Protein AF-A0A846RYS6-F1 (afdb_monomer_lite)

Organism: NCBI:txid271432

Radius of gyration: 25.37 Å; chains: 1; bounding box: 50×65×44 Å

Secondary structure (DSSP, 8-state):
--PPPPHHHHHHHGGG--------SS--STTT--------------S-PEEPPTTSS--EETT--------TTTSEETTEEPPSSEEEEEEEE-TTS-EEEEEEE---S--SSPPP--TTTBS-TT--EEEEEEEE-TT--EEEEEEEEEEE---------TT---

Foldseek 3Di:
DDDDDDPCVVVVVVVPDPPDPDPPDDDDCVVVCPPPPVPVPPPPVPLDDFDQDPVRPDTDHPPDDDDDQFDDPPDAAPQGHHHPAWAAWDWDADPQQWIKIKTWHQDAQPGPGFQGDDPPQADAPNARIAIKIWIAHNVRHTDHIHGRHHHDHRGHHDDDDPPPDD

pLDDT: mean 83.04, std 20.3, range [36.66, 98.56]

Structure (mmCIF, N/CA/C/O backbone):
data_AF-A0A846RYS6-F1
#
_entry.id   AF-A0A846RYS6-F1
#
loop_
_atom_site.group_PDB
_atom_site.id
_atom_site.type_symbol
_atom_site.label_atom_id
_atom_site.label_alt_id
_atom_site.label_comp_id
_atom_site.label_asym_id
_atom_site.label_entity_id
_atom_site.label_seq_id
_atom_site.pdbx_PDB_ins_code
_atom_site.Cartn_x
_atom_site.Cartn_y
_atom_site.Cartn_z
_atom_site.occupancy
_atom_site.B_iso_or_equiv
_atom_site.auth_seq_id
_atom_site.auth_comp_id
_atom_site.auth_asym_id
_atom_site.auth_atom_id
_atom_site.pdbx_PDB_model_num
ATOM 1 N N . MET A 1 1 ? 28.627 52.848 15.768 1.00 36.88 1 MET A N 1
ATOM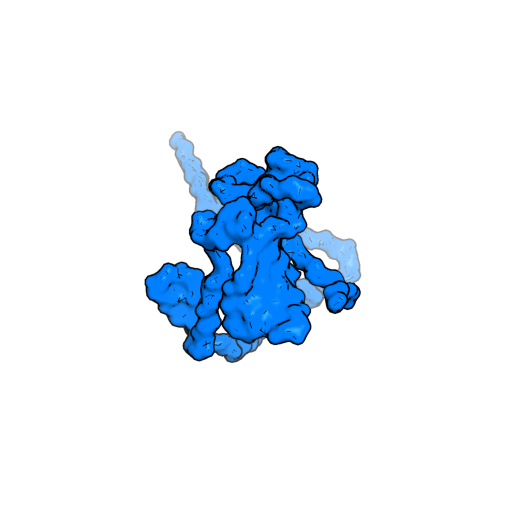 2 C CA . MET A 1 1 ? 28.058 51.758 16.592 1.00 36.88 1 MET A CA 1
ATOM 3 C C . MET A 1 1 ? 26.764 51.311 15.923 1.00 36.88 1 MET A C 1
ATOM 5 O O . MET A 1 1 ? 25.798 52.055 15.963 1.00 36.88 1 MET A O 1
ATOM 9 N N . ASN A 1 2 ? 26.770 50.175 15.219 1.00 36.66 2 ASN A N 1
ATOM 10 C CA . ASN A 1 2 ? 25.593 49.668 14.501 1.00 36.66 2 ASN A CA 1
ATOM 11 C C . ASN A 1 2 ? 24.698 48.887 15.468 1.00 36.66 2 ASN A C 1
ATOM 13 O O . ASN A 1 2 ? 25.077 47.807 15.921 1.00 36.66 2 ASN A O 1
ATOM 17 N N . ALA A 1 3 ? 23.521 49.424 15.787 1.00 46.50 3 ALA A N 1
ATOM 18 C CA . ALA A 1 3 ? 22.522 48.698 16.560 1.00 46.50 3 ALA A CA 1
ATOM 19 C C . ALA A 1 3 ? 21.818 47.680 15.646 1.00 46.50 3 ALA A C 1
ATOM 21 O O . ALA A 1 3 ? 21.209 48.046 14.642 1.00 46.50 3 ALA A O 1
ATOM 22 N N . ARG A 1 4 ? 21.938 46.389 15.973 1.00 51.41 4 ARG A N 1
ATOM 23 C CA . ARG A 1 4 ? 21.237 45.299 15.284 1.00 51.41 4 ARG A CA 1
ATOM 24 C C . ARG A 1 4 ? 19.738 45.402 15.569 1.00 51.41 4 ARG A C 1
ATOM 26 O O . ARG A 1 4 ? 19.325 45.295 16.720 1.00 51.41 4 ARG A O 1
ATOM 33 N N . VAL A 1 5 ? 18.927 45.547 14.525 1.00 56.94 5 VAL A N 1
ATOM 34 C CA . VAL A 1 5 ? 17.471 45.383 14.622 1.00 56.94 5 VAL A CA 1
ATOM 35 C C . VAL A 1 5 ? 17.170 43.905 14.895 1.00 56.94 5 VAL A C 1
ATOM 37 O O . VAL A 1 5 ? 17.600 43.026 14.151 1.00 56.94 5 VAL A O 1
ATOM 40 N N . SER A 1 6 ? 16.468 43.620 15.992 1.00 62.88 6 SER A N 1
ATOM 41 C CA . SER A 1 6 ? 16.063 42.262 16.380 1.00 62.88 6 SER A CA 1
ATOM 42 C C . SER A 1 6 ? 14.732 41.881 15.726 1.00 62.88 6 SER A C 1
ATOM 44 O O . SER A 1 6 ? 13.812 42.699 15.669 1.00 62.88 6 SER A O 1
ATOM 46 N N . ARG A 1 7 ? 14.583 40.613 15.305 1.00 57.88 7 ARG A N 1
ATOM 47 C CA . ARG A 1 7 ? 13.338 40.056 14.724 1.00 57.88 7 ARG A CA 1
ATOM 48 C C . ARG A 1 7 ? 12.104 40.277 15.617 1.00 57.88 7 ARG A C 1
ATOM 50 O O . ARG A 1 7 ? 11.001 40.420 15.103 1.00 57.88 7 ARG A O 1
ATOM 57 N N . ARG A 1 8 ? 12.286 40.376 16.943 1.00 56.62 8 ARG A N 1
ATOM 58 C CA . ARG A 1 8 ? 11.197 40.665 17.901 1.00 56.62 8 ARG A CA 1
ATOM 59 C C . ARG A 1 8 ? 10.670 42.101 17.806 1.00 56.62 8 ARG A C 1
ATOM 61 O O . ARG A 1 8 ? 9.493 42.314 18.060 1.00 56.62 8 ARG A O 1
ATOM 68 N N . THR A 1 9 ? 11.495 43.069 17.407 1.00 54.78 9 THR A N 1
ATOM 69 C CA . THR A 1 9 ? 11.065 44.468 17.233 1.00 54.78 9 THR A CA 1
ATOM 70 C C . THR A 1 9 ? 10.299 44.658 15.922 1.00 54.78 9 THR A C 1
ATOM 72 O O . THR A 1 9 ? 9.343 45.424 15.885 1.00 54.78 9 THR A O 1
ATOM 75 N N . PHE A 1 10 ? 10.655 43.914 14.869 1.00 56.38 10 PHE A N 1
ATOM 76 C CA . PHE A 1 10 ? 9.946 43.969 13.585 1.00 56.38 10 PHE A CA 1
ATOM 77 C C . PHE A 1 10 ? 8.545 43.340 13.666 1.00 56.38 10 PHE A C 1
ATOM 79 O O . PHE A 1 10 ? 7.578 43.932 13.198 1.00 56.38 10 PHE A O 1
ATOM 86 N N . LEU A 1 11 ? 8.407 42.191 14.339 1.00 58.16 11 LEU A N 1
ATOM 87 C CA . LEU A 1 11 ? 7.101 41.547 14.543 1.00 58.16 11 LEU A CA 1
ATOM 88 C C . LEU A 1 11 ? 6.249 42.240 15.621 1.00 58.16 11 LEU A C 1
ATOM 90 O O . LEU A 1 11 ? 5.026 42.229 15.529 1.00 58.16 11 LEU A O 1
ATOM 94 N N . GLY A 1 12 ? 6.874 42.891 16.609 1.00 47.31 12 GLY A N 1
ATOM 95 C CA . GLY A 1 12 ? 6.160 43.664 17.632 1.00 47.31 12 GLY A CA 1
ATOM 96 C C . GLY A 1 12 ? 5.524 44.960 17.111 1.00 47.31 12 GLY A C 1
ATOM 97 O O . GLY A 1 12 ? 4.542 45.423 17.682 1.00 47.31 12 GLY A O 1
ATOM 98 N N . GLY A 1 13 ? 6.040 45.529 16.014 1.00 43.03 13 GLY A N 1
ATOM 99 C CA . GLY A 1 13 ? 5.493 46.744 15.395 1.00 43.03 13 GLY A CA 1
ATOM 100 C C . GLY A 1 13 ? 4.279 46.513 14.486 1.00 43.03 13 GLY A C 1
ATOM 101 O O . GLY A 1 13 ? 3.522 47.447 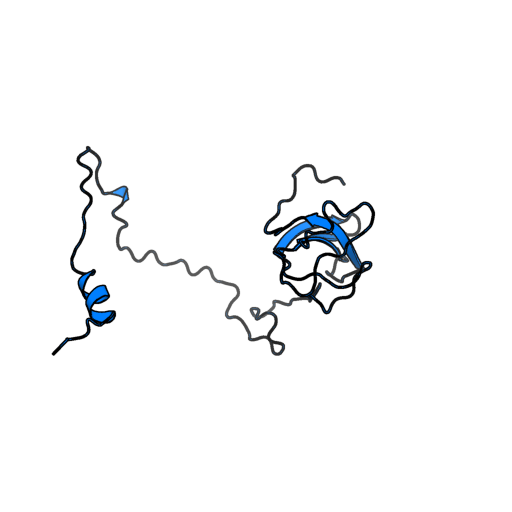14.234 1.00 43.03 13 GLY A O 1
ATOM 102 N N . ALA A 1 14 ? 4.049 45.279 14.024 1.00 48.59 14 ALA A N 1
ATOM 103 C CA . ALA A 1 14 ? 2.950 44.952 13.111 1.00 48.59 14 ALA A CA 1
ATOM 104 C C . ALA A 1 14 ? 1.578 44.831 13.804 1.00 48.59 14 ALA A C 1
ATOM 106 O O . ALA A 1 14 ? 0.550 44.871 13.137 1.00 48.59 14 ALA A O 1
ATOM 107 N N . ALA A 1 15 ? 1.534 44.742 15.138 1.00 47.28 15 ALA A N 1
ATOM 108 C CA . ALA A 1 15 ? 0.275 44.680 15.883 1.00 47.28 15 ALA A CA 1
ATOM 109 C C . ALA A 1 15 ? -0.454 46.038 15.993 1.00 47.28 15 ALA A C 1
ATOM 111 O O . ALA A 1 15 ? -1.605 46.070 16.416 1.00 47.28 15 ALA A O 1
ATOM 112 N N . ALA A 1 16 ? 0.187 47.154 15.615 1.00 49.44 16 ALA A N 1
ATOM 113 C CA . ALA A 1 16 ? -0.376 48.502 15.765 1.00 49.44 16 ALA A CA 1
ATOM 114 C C . ALA A 1 16 ? -0.678 49.232 14.440 1.00 49.44 16 ALA A C 1
ATOM 116 O O . ALA A 1 16 ? -1.172 50.356 14.469 1.00 49.44 16 ALA A O 1
ATOM 117 N N . ALA A 1 17 ? -0.434 48.615 13.281 1.00 45.81 17 ALA A N 1
ATOM 118 C CA . ALA A 1 17 ? -0.751 49.202 11.980 1.00 45.81 17 ALA A CA 1
ATOM 119 C C . ALA A 1 17 ? -1.799 48.347 11.261 1.00 45.81 17 ALA A C 1
ATOM 121 O O . ALA A 1 17 ? -1.480 47.495 10.435 1.00 45.81 17 ALA A O 1
ATOM 122 N N . GLY A 1 18 ? -3.071 48.574 11.594 1.00 51.88 18 GLY A N 1
ATOM 123 C CA . GLY A 1 18 ? -4.190 48.082 10.798 1.00 51.88 18 GLY A CA 1
ATOM 124 C C . GLY A 1 18 ? -4.141 48.703 9.404 1.00 51.88 18 GLY A C 1
ATOM 125 O O . GLY A 1 18 ? -4.601 49.825 9.204 1.00 51.88 18 GLY A O 1
ATOM 126 N N . LEU A 1 19 ? -3.578 47.981 8.436 1.00 43.31 19 LEU A N 1
ATOM 127 C CA . LEU A 1 19 ? -3.724 48.292 7.018 1.00 43.31 19 LEU A CA 1
ATOM 128 C C . LEU A 1 19 ? -5.137 47.885 6.590 1.00 43.31 19 LEU A C 1
ATOM 130 O O . LEU A 1 19 ? -5.376 46.786 6.098 1.00 43.31 19 LEU A O 1
ATOM 134 N N . GLY A 1 20 ? -6.090 48.780 6.842 1.00 49.03 20 GLY A N 1
ATOM 135 C CA . GLY A 1 20 ? -7.424 48.700 6.269 1.00 49.03 20 GLY A CA 1
ATOM 136 C C . GLY A 1 20 ? -7.345 48.925 4.762 1.00 49.03 20 GLY A C 1
ATOM 137 O O . GLY A 1 20 ? -6.999 50.014 4.312 1.00 49.03 20 GLY A O 1
ATOM 138 N N . VAL A 1 21 ? -7.679 47.903 3.978 1.00 53.78 21 VAL A N 1
ATOM 139 C CA . VAL A 1 21 ? -8.022 48.083 2.565 1.00 53.78 21 VAL A CA 1
ATOM 140 C C . VAL A 1 21 ? -9.472 48.556 2.526 1.00 53.78 21 VAL A C 1
ATOM 142 O O . VAL A 1 21 ? -10.394 47.794 2.811 1.00 53.78 21 VAL A O 1
ATOM 145 N N . THR A 1 22 ? -9.686 49.833 2.225 1.00 50.41 22 THR A N 1
ATOM 146 C CA . THR A 1 22 ? -11.021 50.406 2.050 1.00 50.41 22 THR A CA 1
ATOM 147 C C . THR A 1 22 ? -11.560 50.061 0.662 1.00 50.41 22 THR A C 1
ATOM 149 O O . THR A 1 22 ? -11.216 50.696 -0.331 1.00 50.41 22 THR A O 1
ATOM 152 N N . PHE A 1 23 ? -12.453 49.072 0.578 1.00 43.84 23 PHE A N 1
ATOM 153 C CA . PHE A 1 23 ? -13.347 48.938 -0.574 1.00 43.84 23 PHE A CA 1
ATOM 154 C C . PHE A 1 23 ? -14.456 49.989 -0.449 1.00 43.84 23 PHE A C 1
ATOM 156 O O . PHE A 1 23 ? -15.403 49.834 0.319 1.00 43.84 23 PHE A O 1
ATOM 163 N N . ALA A 1 24 ? -14.328 51.090 -1.187 1.00 49.97 24 ALA A N 1
ATOM 164 C CA . ALA A 1 24 ? -15.408 52.054 -1.359 1.00 49.97 24 ALA A CA 1
ATOM 165 C C . ALA A 1 24 ? -16.435 51.485 -2.354 1.00 49.97 24 ALA A C 1
ATOM 167 O O . ALA A 1 24 ? -16.373 51.739 -3.553 1.00 49.97 24 ALA A O 1
ATOM 168 N N . GLY A 1 25 ? -17.365 50.677 -1.850 1.00 45.25 25 GLY A N 1
ATOM 169 C CA . GLY A 1 25 ? -18.494 50.142 -2.608 1.00 45.25 25 GLY A CA 1
ATOM 170 C C . GLY A 1 25 ? -19.537 49.590 -1.643 1.00 45.25 25 GLY A C 1
ATOM 171 O O . GLY A 1 25 ? -19.206 48.780 -0.789 1.00 45.25 25 GLY A O 1
ATOM 172 N N . CYS A 1 26 ? -20.771 50.088 -1.730 1.00 52.16 26 CYS A N 1
ATOM 173 C CA . CYS A 1 26 ? -21.881 49.788 -0.823 1.00 52.16 26 CYS A CA 1
ATOM 174 C C . CYS A 1 26 ? -22.008 48.295 -0.474 1.00 52.16 26 CYS A C 1
ATOM 176 O O . CYS A 1 26 ? -22.377 47.479 -1.313 1.00 52.16 26 CYS A O 1
ATOM 178 N N . GLY A 1 27 ? -21.782 47.969 0.793 1.00 48.16 27 GLY A N 1
ATOM 179 C CA . GLY A 1 27 ? -22.064 46.664 1.371 1.00 48.16 27 GLY A CA 1
ATOM 180 C C . GLY A 1 27 ? -21.575 46.661 2.807 1.00 48.16 27 GLY A C 1
ATOM 181 O O . GLY A 1 27 ? -20.411 46.955 3.062 1.00 48.16 27 GLY A O 1
ATOM 182 N N . SER A 1 28 ? -22.474 46.422 3.757 1.00 55.69 28 SER A N 1
ATOM 183 C CA . SER A 1 28 ? -22.115 46.370 5.171 1.00 55.69 28 SER A CA 1
ATOM 184 C C . SER A 1 28 ? -20.966 45.381 5.405 1.00 55.69 28 SER A C 1
ATOM 186 O O . SER A 1 28 ? -20.971 44.302 4.818 1.00 55.69 28 SER A O 1
ATOM 188 N N . LEU A 1 29 ? -20.008 45.723 6.274 1.00 49.72 29 LEU A N 1
ATOM 189 C CA . LEU A 1 29 ? -18.945 44.811 6.732 1.00 49.72 29 LEU A CA 1
ATOM 190 C C . LEU A 1 29 ? -19.454 43.766 7.747 1.00 49.72 29 LEU A C 1
ATOM 192 O O . LEU A 1 29 ? -18.684 42.918 8.193 1.00 49.72 29 LEU A O 1
ATOM 196 N N . GLU A 1 30 ? -20.756 43.774 8.058 1.00 51.94 30 GLU A N 1
ATOM 197 C CA . GLU A 1 30 ? -21.455 42.768 8.874 1.00 51.94 30 GLU A CA 1
ATOM 198 C C . GLU A 1 30 ? -21.082 41.297 8.572 1.00 51.94 30 GLU A C 1
ATOM 200 O O . GLU A 1 30 ? -20.865 40.567 9.536 1.00 51.94 30 GLU A O 1
ATOM 205 N N . PRO A 1 31 ? -20.926 40.814 7.316 1.00 55.66 31 PRO A N 1
ATOM 206 C CA . PRO A 1 31 ? -20.585 39.409 7.078 1.00 55.66 31 PRO A CA 1
ATOM 207 C C . PRO A 1 31 ? -19.125 39.058 7.418 1.00 55.66 31 PRO A C 1
ATOM 209 O O . PRO A 1 31 ? -18.800 37.877 7.536 1.00 55.66 31 PRO A O 1
ATOM 212 N N . PHE A 1 32 ? -18.246 40.051 7.605 1.00 54.03 32 PHE A N 1
ATOM 213 C CA . PHE A 1 32 ? -16.861 39.854 8.059 1.00 54.03 32 PHE A CA 1
ATOM 214 C C . PHE A 1 32 ? -16.684 40.113 9.560 1.00 54.03 32 PHE A C 1
ATOM 216 O O . PHE A 1 32 ? -15.701 39.664 10.155 1.00 54.03 32 PHE A O 1
ATOM 223 N N . SER A 1 33 ? -17.659 40.763 10.194 1.00 52.53 33 SER A N 1
ATOM 224 C CA . SER A 1 33 ? -17.783 40.850 11.644 1.00 52.53 33 SER A CA 1
ATOM 225 C C . SER A 1 33 ? -18.251 39.503 12.191 1.00 52.53 33 SER A C 1
ATOM 227 O O . SER A 1 33 ? -19.429 39.297 12.468 1.00 52.53 33 SER A O 1
ATOM 229 N N . ARG A 1 34 ? -17.328 38.548 12.367 1.00 53.88 34 ARG A N 1
ATOM 230 C CA . ARG A 1 34 ? -17.615 37.383 13.214 1.00 53.88 34 ARG A CA 1
ATOM 231 C C . ARG A 1 34 ? -17.900 37.928 14.614 1.00 53.88 34 ARG A C 1
ATOM 233 O O . ARG A 1 34 ? -17.002 38.554 15.182 1.00 53.88 34 ARG A O 1
ATOM 240 N N . PRO A 1 35 ? -19.097 37.733 15.192 1.00 52.75 35 PRO A N 1
ATOM 241 C CA . PRO A 1 35 ? -19.285 38.067 16.588 1.00 52.75 35 PRO A CA 1
ATOM 242 C C . PRO A 1 35 ? -18.242 37.282 17.380 1.00 52.75 35 PRO A C 1
ATOM 244 O O . PRO A 1 35 ? -18.130 36.064 17.224 1.00 52.75 35 PRO A O 1
ATOM 247 N N . SER A 1 36 ? -17.501 37.969 18.249 1.00 53.84 36 SER A N 1
ATOM 248 C CA . SER A 1 36 ? -16.708 37.370 19.327 1.00 53.84 36 SER A CA 1
ATOM 249 C C . SER A 1 36 ? -17.633 36.736 20.372 1.00 53.84 36 SER A C 1
ATOM 251 O O . SER A 1 36 ? -17.483 36.933 21.571 1.00 53.84 36 SER A O 1
ATOM 253 N N . GLY A 1 37 ? -18.650 36.001 19.928 1.00 51.28 37 GLY A N 1
ATOM 254 C CA . GLY A 1 37 ? -19.229 34.957 20.732 1.00 51.28 37 GLY A CA 1
ATOM 255 C C . GLY A 1 37 ? -18.170 33.877 20.783 1.00 51.28 37 GLY A C 1
ATOM 256 O O . GLY A 1 37 ? -17.714 33.403 19.741 1.00 51.28 37 GLY A O 1
ATOM 257 N N . VAL A 1 38 ? -17.771 33.490 21.990 1.00 53.00 38 VAL A N 1
ATOM 258 C CA . VAL A 1 38 ? -17.252 32.149 22.219 1.00 53.00 38 VAL A CA 1
ATOM 259 C C . VAL A 1 38 ? -18.346 31.225 21.698 1.00 53.00 38 VAL A C 1
ATOM 261 O O . VAL A 1 38 ? -19.290 30.893 22.409 1.00 53.00 38 VAL A O 1
ATOM 264 N N . SER A 1 39 ? -18.283 30.883 20.409 1.00 49.78 39 SER A N 1
ATOM 265 C CA . SER A 1 39 ? -18.919 29.681 19.918 1.00 49.78 39 SER A CA 1
ATOM 266 C C . SER A 1 39 ? -18.326 28.639 20.835 1.00 49.78 39 SER A C 1
ATOM 268 O O . SER A 1 39 ? -17.111 28.436 20.812 1.00 49.78 39 SER A O 1
ATOM 270 N N . SER A 1 40 ? -19.138 28.105 21.752 1.00 50.81 40 SER A N 1
ATOM 271 C CA . SER A 1 40 ? -18.762 26.902 22.461 1.00 50.81 40 SER A CA 1
ATOM 272 C C . SER A 1 40 ? -18.351 25.968 21.340 1.00 50.81 40 SER A C 1
ATOM 274 O O . SER A 1 40 ? -19.213 25.541 20.561 1.00 50.81 40 SER A O 1
ATOM 276 N N . ILE A 1 41 ? -17.043 25.753 21.173 1.00 54.75 41 ILE A N 1
ATOM 277 C CA . ILE A 1 41 ? -16.561 24.649 20.371 1.00 54.75 41 ILE A CA 1
ATOM 278 C C . ILE A 1 41 ? -17.316 23.512 21.015 1.00 54.75 41 ILE A C 1
ATOM 280 O O . ILE A 1 41 ? -17.119 23.240 22.201 1.00 54.75 41 ILE A O 1
ATOM 284 N N . ARG A 1 42 ? -18.309 22.971 20.304 1.00 51.06 42 ARG A N 1
ATOM 285 C CA . ARG A 1 42 ? -18.908 21.725 20.725 1.00 51.06 42 ARG A CA 1
ATOM 286 C C . ARG A 1 42 ? -17.703 20.814 20.708 1.00 51.06 42 ARG A C 1
ATOM 288 O O . ARG A 1 42 ? -17.245 20.440 19.632 1.00 51.06 42 ARG A O 1
ATOM 295 N N . THR A 1 43 ? -17.116 20.574 21.875 1.00 59.00 43 THR A N 1
ATOM 296 C CA . THR A 1 43 ? -16.239 19.447 22.083 1.00 59.00 43 THR A CA 1
ATOM 297 C C . THR A 1 43 ? -17.177 18.300 21.799 1.00 59.00 43 THR A C 1
ATOM 299 O O . THR A 1 43 ? -17.959 17.901 22.662 1.00 59.00 43 THR A O 1
ATOM 302 N N . ALA A 1 44 ? -17.224 17.873 20.532 1.00 64.56 44 ALA A N 1
ATOM 303 C CA . ALA A 1 44 ? -17.739 16.565 20.215 1.00 64.56 44 ALA A CA 1
ATOM 304 C C . ALA A 1 44 ? -17.110 15.660 21.268 1.00 64.56 44 ALA A C 1
ATOM 306 O O . ALA A 1 44 ? -15.915 15.809 21.553 1.00 64.56 44 ALA A O 1
ATOM 307 N N . ALA A 1 45 ? -17.924 14.842 21.928 1.00 71.31 45 ALA A N 1
ATOM 308 C CA . ALA A 1 45 ? -17.383 13.795 22.766 1.00 71.31 45 ALA A CA 1
ATOM 309 C C . ALA A 1 45 ? -16.534 12.939 21.821 1.00 71.31 45 ALA A C 1
ATOM 311 O O . ALA A 1 45 ? -17.064 12.134 21.063 1.00 71.31 45 ALA A O 1
ATOM 312 N N . GLY A 1 46 ? -15.241 13.257 21.731 1.00 83.56 46 GLY A N 1
ATOM 313 C CA . GLY A 1 46 ? -14.292 12.493 20.950 1.00 83.56 46 GLY A CA 1
ATOM 314 C C . GLY A 1 46 ? -14.182 11.110 21.570 1.00 83.56 46 GLY A C 1
ATOM 315 O O . GLY A 1 46 ? -14.774 10.823 22.609 1.00 83.56 46 GLY A O 1
ATOM 316 N N . TYR A 1 47 ? -13.367 10.258 20.977 1.00 91.62 47 TYR A N 1
ATOM 317 C CA . TYR A 1 47 ? -13.200 8.885 21.445 1.00 91.62 47 TYR A CA 1
ATOM 318 C C . TYR A 1 47 ? -12.448 8.750 22.787 1.00 91.62 47 TYR A C 1
ATOM 320 O O . TYR A 1 47 ? -12.117 7.646 23.192 1.00 91.62 47 TYR A O 1
ATOM 328 N N . GLY A 1 48 ? -12.202 9.855 23.498 1.00 92.31 48 GLY A N 1
ATOM 329 C CA . GLY A 1 48 ? -11.378 9.904 24.703 1.00 92.31 48 GLY A CA 1
ATOM 330 C C . GLY A 1 48 ? -9.925 10.303 24.408 1.00 92.31 48 GLY A C 1
ATOM 331 O O . GLY A 1 48 ? -9.591 10.638 23.268 1.00 92.31 48 GLY A O 1
ATOM 332 N N . PRO A 1 49 ? -9.064 10.345 25.439 1.00 93.88 49 PRO A N 1
ATOM 333 C CA . PRO A 1 49 ? -7.641 10.619 25.269 1.00 93.88 49 PRO A CA 1
ATOM 334 C C . PRO A 1 49 ? -6.944 9.480 24.513 1.00 93.88 49 PRO A C 1
ATOM 336 O O . PRO A 1 49 ? -7.334 8.322 24.634 1.00 93.88 49 PRO A O 1
ATOM 339 N N . LEU A 1 50 ? -5.882 9.807 23.774 1.00 95.69 50 LEU A N 1
ATOM 340 C CA . LEU A 1 50 ? -5.021 8.799 23.157 1.00 95.69 50 LEU A CA 1
ATOM 341 C C . LEU A 1 50 ? -4.153 8.128 24.223 1.00 95.69 50 LEU A C 1
ATOM 343 O O . LEU A 1 50 ? -3.539 8.807 25.052 1.00 95.69 50 LEU A O 1
ATOM 347 N N . ILE A 1 51 ? -4.080 6.804 24.171 1.00 96.94 51 ILE A N 1
ATOM 348 C CA . ILE A 1 51 ? -3.189 5.996 24.995 1.00 96.94 51 ILE A CA 1
ATOM 349 C C . ILE A 1 51 ? -1.889 5.804 24.202 1.00 96.94 51 ILE A C 1
ATOM 351 O O . ILE A 1 51 ? -1.954 5.338 23.062 1.00 96.94 51 ILE A O 1
ATOM 355 N N . PRO A 1 52 ? -0.716 6.179 24.753 1.00 97.19 52 PRO A N 1
ATOM 356 C CA . PRO A 1 52 ? 0.559 5.952 24.086 1.00 97.19 52 PRO A CA 1
ATOM 357 C C . PRO A 1 52 ? 0.755 4.477 23.739 1.00 97.19 52 PRO A C 1
ATOM 359 O O . PRO A 1 52 ? 0.608 3.606 24.596 1.00 97.19 52 PRO A O 1
ATOM 362 N N . ASP A 1 53 ? 1.114 4.221 22.487 1.00 96.88 53 ASP A N 1
ATOM 363 C CA . ASP A 1 53 ? 1.481 2.895 22.010 1.00 96.88 53 ASP A CA 1
ATOM 364 C C . ASP A 1 53 ? 2.906 2.552 22.488 1.00 96.88 53 ASP A C 1
ATOM 366 O O . ASP A 1 53 ? 3.825 3.330 22.207 1.00 96.88 53 ASP A O 1
ATOM 370 N N . PRO A 1 54 ? 3.129 1.425 23.194 1.00 94.69 54 PRO A N 1
ATOM 371 C CA . PRO A 1 54 ? 4.468 0.981 23.585 1.00 94.69 54 PRO A CA 1
ATOM 372 C C . PRO A 1 54 ? 5.440 0.827 22.410 1.00 94.69 54 PRO A C 1
ATOM 374 O O . PRO A 1 54 ? 6.639 1.040 22.590 1.00 94.69 54 PRO A O 1
ATOM 377 N N . GLU A 1 55 ? 4.937 0.476 21.225 1.00 94.88 55 GLU A N 1
ATOM 378 C CA . GLU A 1 55 ? 5.741 0.346 20.003 1.00 94.88 55 GLU A CA 1
ATOM 379 C C . GLU A 1 55 ? 5.886 1.679 19.251 1.00 94.88 55 GLU A C 1
ATOM 381 O O . GLU A 1 55 ? 6.681 1.789 18.318 1.00 94.88 55 GLU A O 1
ATOM 386 N N . GLY A 1 56 ? 5.153 2.714 19.676 1.00 95.56 56 GLY A N 1
ATOM 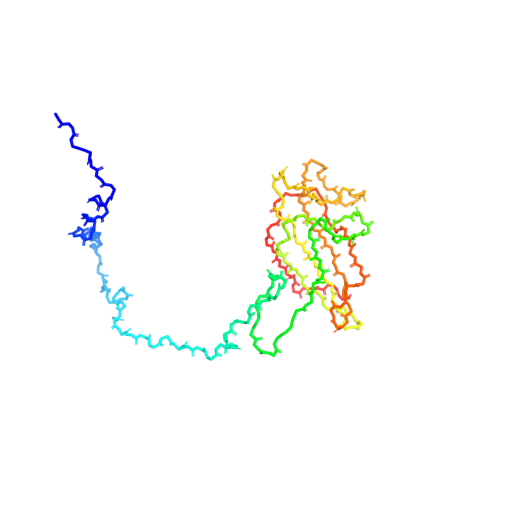387 C CA . GLY A 1 56 ? 5.219 4.057 19.109 1.00 95.56 56 GLY A CA 1
ATOM 388 C C . GLY A 1 56 ? 4.665 4.174 17.688 1.00 95.56 56 GLY A C 1
ATOM 389 O O . GLY A 1 56 ? 5.009 5.134 17.002 1.00 95.56 56 GLY A O 1
ATOM 390 N N . ILE A 1 57 ? 3.833 3.226 17.240 1.00 95.75 57 ILE A N 1
ATOM 391 C CA . ILE A 1 57 ? 3.291 3.200 15.876 1.00 95.75 57 ILE A CA 1
ATOM 392 C C . ILE A 1 57 ? 2.036 4.067 15.797 1.00 95.75 57 ILE A C 1
ATOM 394 O O . ILE A 1 57 ? 1.992 5.020 15.020 1.00 95.75 57 ILE A O 1
ATOM 398 N N . LEU A 1 58 ? 1.011 3.755 16.599 1.00 95.88 58 LEU A N 1
ATOM 399 C CA . LEU A 1 58 ? -0.262 4.475 16.558 1.00 95.88 58 LEU A CA 1
ATOM 400 C C . LEU A 1 58 ? -0.932 4.517 17.933 1.00 95.88 58 LEU A C 1
ATOM 402 O O . LEU A 1 58 ? -1.528 3.545 18.392 1.00 95.88 58 LEU A O 1
ATOM 406 N N . ALA A 1 59 ? -0.879 5.684 18.576 1.00 97.06 59 ALA A N 1
ATOM 407 C CA . ALA A 1 59 ? -1.616 5.933 19.809 1.00 97.06 59 ALA A CA 1
ATOM 408 C C . ALA A 1 59 ? -3.124 6.003 19.520 1.00 97.06 59 ALA A C 1
ATOM 410 O O . ALA A 1 59 ? -3.565 6.806 18.695 1.00 97.06 59 ALA A O 1
ATOM 411 N N . LEU A 1 60 ? -3.913 5.187 20.222 1.00 96.69 60 LEU A N 1
ATOM 412 C CA . LEU A 1 60 ? -5.360 5.075 20.034 1.00 96.69 60 LEU A CA 1
ATOM 413 C C . LEU A 1 60 ? -6.117 5.302 21.350 1.00 96.69 60 LEU A C 1
ATOM 415 O O . LEU A 1 60 ? -5.554 5.097 22.427 1.00 96.69 60 LEU A O 1
ATOM 419 N N . PRO A 1 61 ? -7.387 5.732 21.297 1.00 96.62 61 PRO A N 1
ATOM 420 C CA . PRO A 1 61 ? -8.233 5.791 22.482 1.00 96.62 61 PRO A CA 1
ATOM 421 C C . PRO A 1 61 ? -8.548 4.404 23.055 1.00 96.62 61 PRO A C 1
ATOM 423 O O . PRO A 1 61 ? -8.401 3.382 22.384 1.00 96.62 61 PRO A O 1
ATOM 426 N N . GLU A 1 62 ? -9.034 4.368 24.295 1.00 95.31 62 GLU A N 1
ATOM 427 C CA . GLU A 1 62 ? -9.469 3.124 24.939 1.00 95.31 62 GLU A CA 1
ATOM 428 C C . GLU A 1 62 ? -10.545 2.398 24.108 1.00 95.31 62 GLU A C 1
ATOM 430 O O . GLU A 1 62 ? -11.488 3.012 23.609 1.00 95.31 62 GLU A O 1
ATOM 435 N N . GLY A 1 63 ? -10.400 1.078 23.956 1.00 95.69 63 GLY A N 1
ATOM 436 C CA . GLY A 1 63 ? -11.329 0.234 23.195 1.00 95.69 63 GLY A CA 1
ATOM 437 C C . GLY A 1 63 ? -11.070 0.171 21.685 1.00 95.69 63 GLY A C 1
ATOM 438 O O . GLY A 1 63 ? -11.744 -0.593 20.997 1.00 95.69 63 GLY A O 1
ATOM 439 N N . PHE A 1 64 ? -10.091 0.920 21.170 1.00 96.31 64 PHE A N 1
ATOM 440 C CA . PHE A 1 64 ? -9.639 0.828 19.783 1.00 96.31 64 PHE A CA 1
ATOM 441 C C . PHE A 1 64 ? -8.396 -0.057 19.664 1.00 96.31 64 PHE A C 1
ATOM 443 O O . PHE A 1 64 ? -7.571 -0.139 20.572 1.00 96.31 64 PHE A O 1
ATOM 450 N N . SER A 1 65 ? -8.245 -0.691 18.506 1.00 94.69 65 SER A N 1
ATOM 451 C CA . SER A 1 65 ? -7.073 -1.482 18.138 1.00 94.69 65 SER A CA 1
ATOM 452 C C . SER A 1 65 ? -6.731 -1.244 16.674 1.00 94.69 65 SER A C 1
ATOM 454 O O . SER A 1 65 ? -7.617 -0.937 15.875 1.00 94.69 65 SER A O 1
ATOM 456 N N . TYR A 1 66 ? -5.468 -1.438 16.311 1.00 95.50 66 TYR A N 1
ATOM 457 C CA . TYR A 1 66 ? -5.026 -1.447 14.922 1.00 95.50 66 TYR A CA 1
ATOM 458 C C . TYR A 1 66 ? -4.360 -2.776 14.578 1.00 95.50 66 TYR A C 1
ATOM 460 O O . TYR A 1 66 ? -3.978 -3.552 15.454 1.00 95.50 66 TYR A O 1
ATOM 468 N N . GLN A 1 67 ? -4.197 -3.006 13.279 1.00 94.19 67 GLN A N 1
ATOM 469 C CA . GLN A 1 67 ? -3.342 -4.050 12.746 1.00 94.19 67 GLN A CA 1
ATOM 470 C C . GLN A 1 67 ? -2.450 -3.444 11.666 1.00 94.19 67 GLN A C 1
ATOM 472 O O . GLN A 1 67 ? -2.924 -2.718 10.794 1.00 94.19 67 GLN A O 1
ATOM 477 N N . LEU A 1 68 ? -1.156 -3.7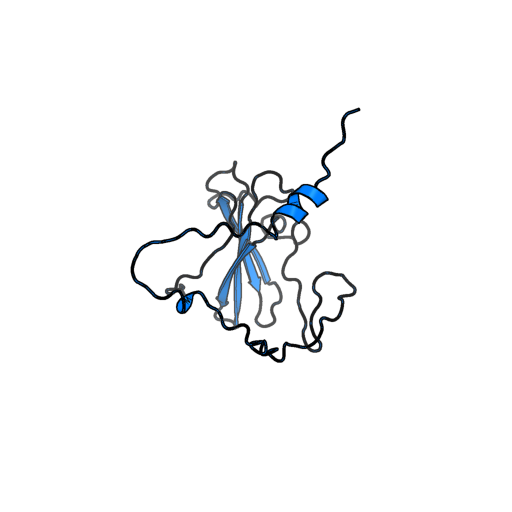49 11.722 1.00 94.88 68 LEU A N 1
ATOM 478 C CA . LEU A 1 68 ? -0.200 -3.359 10.691 1.00 94.88 68 LEU A CA 1
ATOM 479 C C . LEU A 1 68 ? -0.423 -4.215 9.440 1.00 94.88 68 LEU A C 1
ATOM 481 O O . LEU A 1 68 ? -0.188 -5.424 9.455 1.00 94.88 68 LEU A O 1
ATOM 485 N N . VAL A 1 69 ? -0.889 -3.587 8.360 1.00 95.69 69 VAL A N 1
ATOM 486 C CA . VAL A 1 69 ? -1.148 -4.275 7.084 1.00 95.69 69 VAL A CA 1
ATOM 487 C C . VAL A 1 69 ? 0.049 -4.256 6.146 1.00 95.69 69 VAL A C 1
ATOM 489 O O . VAL A 1 69 ? 0.202 -5.199 5.384 1.00 95.69 69 VAL A O 1
ATOM 492 N N . ALA A 1 70 ? 0.913 -3.244 6.205 1.00 96.88 70 ALA A N 1
ATOM 493 C CA . ALA A 1 70 ? 2.171 -3.175 5.468 1.00 96.88 70 ALA A CA 1
ATOM 494 C C . ALA A 1 70 ? 3.086 -2.115 6.097 1.00 96.88 70 ALA A C 1
ATOM 496 O O . ALA A 1 70 ? 2.618 -1.210 6.786 1.00 96.88 70 ALA A O 1
ATOM 497 N N . ARG A 1 71 ? 4.393 -2.247 5.868 1.00 97.31 71 ARG A N 1
ATOM 498 C CA . ARG A 1 71 ? 5.428 -1.317 6.329 1.00 97.31 71 ARG A CA 1
ATOM 499 C C . ARG A 1 71 ? 6.531 -1.213 5.289 1.00 97.31 71 ARG A C 1
ATOM 501 O O . ARG A 1 71 ? 7.047 -2.249 4.860 1.00 97.31 71 ARG A O 1
ATOM 508 N N . SER A 1 72 ? 6.841 0.012 4.873 1.00 98.00 72 SER A N 1
ATOM 509 C CA . SER A 1 72 ? 7.776 0.284 3.782 1.00 98.00 72 SER A CA 1
ATOM 510 C C . SER A 1 72 ? 9.151 -0.294 4.089 1.00 98.00 72 SER A C 1
ATOM 512 O O . SER A 1 72 ? 9.608 -0.235 5.229 1.00 98.00 72 SER A O 1
ATOM 514 N N . GLY A 1 73 ? 9.773 -0.925 3.095 1.00 98.06 73 GLY A N 1
ATOM 515 C CA . GLY A 1 73 ? 11.082 -1.573 3.234 1.00 98.06 73 GLY A CA 1
ATOM 516 C C . GLY A 1 73 ? 11.119 -2.855 4.073 1.00 98.06 73 GLY A C 1
ATOM 517 O O . GLY A 1 73 ? 12.099 -3.592 4.005 1.00 98.06 73 GLY A O 1
ATOM 518 N N . GLU A 1 74 ? 10.069 -3.159 4.840 1.00 97.81 74 GLU A N 1
ATOM 519 C CA . GLU A 1 74 ? 10.039 -4.306 5.758 1.00 97.81 74 GLU A CA 1
ATOM 520 C C . GLU A 1 74 ? 9.070 -5.401 5.303 1.00 97.81 74 GLU A C 1
ATOM 522 O O . GLU A 1 74 ? 9.355 -6.592 5.412 1.00 97.81 74 GLU A O 1
ATOM 527 N N . THR A 1 75 ? 7.899 -5.016 4.795 1.00 97.94 75 THR A N 1
ATOM 528 C CA . THR A 1 75 ? 6.887 -5.975 4.348 1.00 97.94 75 THR A CA 1
ATOM 529 C C . THR A 1 75 ? 7.254 -6.542 2.983 1.00 97.94 75 THR A C 1
ATOM 531 O O . THR A 1 75 ? 7.282 -5.802 2.008 1.00 97.94 75 THR A O 1
ATOM 534 N N . THR A 1 76 ? 7.488 -7.853 2.899 1.00 98.00 76 THR A N 1
ATOM 535 C CA . THR A 1 76 ? 7.667 -8.559 1.621 1.00 98.00 76 THR A CA 1
ATOM 536 C C . THR A 1 76 ? 6.383 -8.545 0.792 1.00 98.00 76 THR A C 1
ATOM 538 O O . THR A 1 76 ? 5.288 -8.731 1.330 1.00 98.00 76 THR A O 1
ATOM 541 N N . THR A 1 77 ? 6.545 -8.364 -0.513 1.00 98.06 77 THR A N 1
ATOM 542 C CA . THR A 1 77 ? 5.499 -8.400 -1.540 1.00 98.06 77 THR A CA 1
ATOM 543 C C . THR A 1 77 ? 5.878 -9.421 -2.611 1.00 98.06 77 THR A C 1
ATOM 545 O O . THR A 1 77 ? 7.004 -9.925 -2.621 1.00 98.06 77 THR A O 1
ATOM 548 N N . ASP A 1 78 ? 4.960 -9.718 -3.524 1.00 98.06 78 ASP A N 1
ATOM 549 C CA . ASP A 1 78 ? 5.213 -10.647 -4.630 1.00 98.06 78 ASP A CA 1
ATOM 550 C C . ASP A 1 78 ? 6.321 -10.133 -5.573 1.00 98.06 78 ASP A C 1
ATOM 552 O O . ASP A 1 78 ? 7.057 -10.930 -6.155 1.00 98.06 78 ASP A O 1
ATOM 556 N N . ASP A 1 79 ? 6.499 -8.809 -5.651 1.00 97.88 79 ASP A N 1
ATOM 557 C CA . ASP A 1 79 ? 7.450 -8.136 -6.547 1.00 97.88 79 ASP A CA 1
ATOM 558 C C . ASP A 1 79 ? 8.666 -7.525 -5.815 1.00 97.88 79 ASP A C 1
ATOM 560 O O . ASP A 1 79 ? 9.512 -6.881 -6.437 1.00 97.88 79 ASP A O 1
ATOM 564 N N . GLY A 1 80 ? 8.772 -7.695 -4.490 1.00 96.75 80 GLY A N 1
ATOM 565 C CA . GLY A 1 80 ? 9.865 -7.140 -3.688 1.00 96.75 80 GLY A CA 1
ATOM 566 C C . GLY A 1 80 ? 9.479 -6.813 -2.244 1.00 96.75 80 GLY A C 1
ATOM 567 O O . GLY A 1 80 ? 9.203 -7.701 -1.435 1.00 96.75 80 GLY A O 1
ATOM 568 N N . VAL A 1 81 ? 9.527 -5.527 -1.896 1.00 98.06 81 VAL A N 1
ATOM 569 C CA . VAL A 1 81 ? 9.143 -5.001 -0.576 1.00 98.06 81 VAL A CA 1
ATOM 570 C C . VAL A 1 81 ? 8.123 -3.879 -0.733 1.00 98.06 81 VAL A C 1
ATOM 572 O O . VAL A 1 81 ? 8.025 -3.277 -1.800 1.00 98.06 81 VAL A O 1
ATOM 575 N N . HIS A 1 82 ? 7.354 -3.596 0.321 1.00 98.38 82 HIS A N 1
ATOM 576 C CA . HIS A 1 82 ? 6.391 -2.501 0.306 1.00 98.38 82 HIS A CA 1
ATOM 577 C C . HIS A 1 82 ? 7.131 -1.186 0.009 1.00 98.38 82 HIS A C 1
ATOM 579 O O . HIS A 1 82 ? 8.102 -0.889 0.719 1.00 98.38 82 HIS A O 1
ATOM 585 N N . PRO A 1 83 ? 6.715 -0.429 -1.021 1.00 98.25 83 PRO A N 1
ATOM 586 C CA . PRO A 1 83 ? 7.425 0.782 -1.407 1.00 98.25 83 PRO A CA 1
ATOM 587 C C . PRO A 1 83 ? 7.324 1.878 -0.342 1.00 98.25 83 PRO A C 1
ATOM 589 O O . PRO A 1 83 ? 6.487 1.823 0.568 1.00 98.25 83 PRO A O 1
ATOM 592 N N . SER A 1 84 ? 8.214 2.856 -0.451 1.00 98.44 84 SER A N 1
ATOM 593 C CA . SER A 1 84 ? 8.222 4.070 0.358 1.00 98.44 84 SER A CA 1
ATOM 594 C C . SER A 1 84 ? 6.954 4.900 0.166 1.00 98.44 84 SER A C 1
ATOM 596 O O . SER A 1 84 ? 6.153 4.648 -0.735 1.00 98.44 84 SER A O 1
ATOM 598 N N . ASP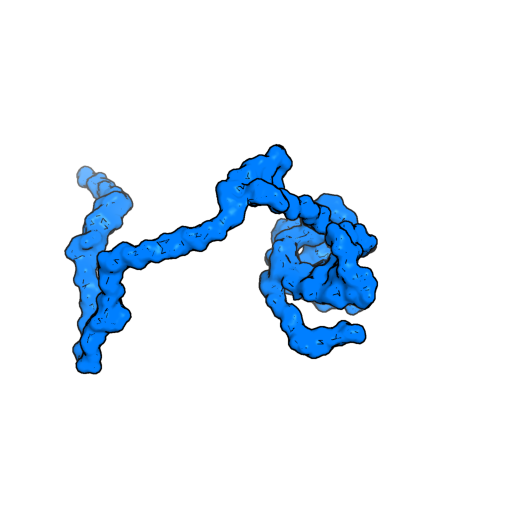 A 1 85 ? 6.757 5.821 1.101 1.00 97.56 85 ASP A N 1
ATOM 599 C CA . ASP A 1 85 ? 5.780 6.909 1.064 1.00 97.56 85 ASP A CA 1
ATOM 600 C C . ASP A 1 85 ? 4.382 6.494 0.582 1.00 97.56 85 ASP A C 1
ATOM 602 O O . ASP A 1 85 ? 3.843 7.047 -0.378 1.00 97.56 85 ASP A O 1
ATOM 606 N N . PRO A 1 86 ? 3.773 5.476 1.233 1.00 97.31 86 PRO A N 1
ATOM 607 C CA . PRO A 1 86 ? 2.397 5.111 0.951 1.00 97.31 86 PRO A CA 1
ATOM 608 C C . PRO A 1 86 ? 1.475 6.288 1.290 1.00 97.31 86 PRO A C 1
ATOM 610 O O . PRO A 1 86 ? 1.481 6.783 2.419 1.00 97.31 86 PRO A O 1
ATOM 613 N N . ASP A 1 87 ? 0.652 6.688 0.327 1.00 96.81 87 ASP A N 1
ATOM 614 C CA . ASP A 1 87 ? -0.276 7.811 0.465 1.00 96.81 87 ASP A CA 1
ATOM 615 C C . ASP A 1 87 ? -1.717 7.358 0.159 1.00 96.81 87 ASP A C 1
ATOM 617 O O . ASP A 1 87 ? -2.197 6.356 0.705 1.00 96.81 87 ASP A O 1
ATOM 621 N N . GLY A 1 88 ? -2.448 8.087 -0.685 1.00 95.56 88 GLY A N 1
ATOM 622 C CA . GLY A 1 88 ? -3.869 7.900 -0.907 1.00 95.56 88 GLY A CA 1
ATOM 623 C C . GLY A 1 88 ? -4.210 6.476 -1.325 1.00 95.56 88 GLY A C 1
ATOM 624 O O . GLY A 1 88 ? -3.527 5.854 -2.139 1.00 95.56 88 GLY A O 1
ATOM 625 N N . MET A 1 89 ? -5.319 5.971 -0.786 1.00 95.94 89 MET A N 1
ATOM 626 C CA . MET A 1 89 ? -5.726 4.589 -0.986 1.00 95.94 89 MET A CA 1
ATOM 627 C C . MET A 1 89 ? -7.207 4.466 -1.340 1.00 95.94 89 MET A C 1
ATOM 629 O O . MET A 1 89 ? -8.074 5.065 -0.700 1.00 95.94 89 MET A O 1
ATOM 633 N N . GLY A 1 90 ? -7.500 3.637 -2.341 1.00 95.81 90 GLY A N 1
ATOM 634 C CA . GLY A 1 90 ? -8.847 3.144 -2.624 1.00 95.81 90 GLY A CA 1
ATOM 635 C C . GLY A 1 90 ? -9.077 1.784 -1.968 1.00 95.81 90 GLY A C 1
ATOM 636 O O . GLY A 1 90 ? -8.247 0.891 -2.111 1.00 95.81 90 GLY A O 1
ATOM 637 N N . VAL A 1 91 ? -10.207 1.609 -1.280 1.00 95.31 91 VAL A N 1
ATOM 638 C CA . VAL A 1 91 ? -10.603 0.343 -0.641 1.00 95.31 91 VAL A CA 1
ATOM 639 C C . VAL A 1 91 ? -11.846 -0.217 -1.323 1.00 95.31 91 VAL A C 1
ATOM 641 O O . VAL A 1 91 ? -12.896 0.424 -1.351 1.00 95.31 91 VAL A O 1
ATOM 644 N N . PHE A 1 92 ? -11.733 -1.432 -1.844 1.00 94.94 92 PHE A N 1
ATOM 645 C CA . PHE A 1 92 ? -12.773 -2.128 -2.592 1.00 94.94 92 PHE A CA 1
ATOM 646 C C . PHE A 1 92 ? -13.199 -3.373 -1.817 1.00 94.94 92 PHE A C 1
ATOM 648 O O . PHE A 1 92 ? -12.351 -4.133 -1.358 1.00 94.94 92 PHE A O 1
ATOM 655 N N . ALA A 1 93 ? -14.504 -3.577 -1.637 1.00 94.62 93 ALA A N 1
ATOM 656 C CA . ALA A 1 93 ? -15.015 -4.784 -0.993 1.00 94.62 93 ALA A CA 1
ATOM 657 C C . ALA A 1 93 ? -14.923 -5.978 -1.951 1.00 94.62 93 ALA A C 1
ATOM 659 O O . ALA A 1 93 ? -15.303 -5.869 -3.117 1.00 94.62 93 ALA A O 1
ATOM 660 N N . ASN A 1 94 ? -14.468 -7.117 -1.440 1.00 92.94 94 ASN A N 1
ATOM 661 C CA . ASN A 1 94 ? -14.405 -8.373 -2.176 1.00 92.94 94 ASN A CA 1
ATOM 662 C C . ASN A 1 94 ? -15.659 -9.219 -1.883 1.00 92.94 94 ASN A C 1
ATOM 664 O O . ASN A 1 94 ? -16.283 -9.099 -0.827 1.00 92.94 94 ASN A O 1
ATOM 668 N N . GLY A 1 95 ? -16.032 -10.112 -2.806 1.00 91.38 95 GLY A N 1
ATOM 669 C CA . GLY A 1 95 ? -17.228 -10.959 -2.664 1.00 91.38 95 GLY A CA 1
ATOM 670 C C . GLY A 1 95 ? -17.176 -11.968 -1.505 1.00 91.38 95 GLY A C 1
ATOM 671 O O . GLY A 1 95 ? -18.210 -12.491 -1.098 1.00 91.38 95 GLY A O 1
ATOM 672 N N . ASP A 1 96 ? -15.990 -12.225 -0.957 1.00 91.12 96 ASP A N 1
ATOM 673 C CA . ASP A 1 96 ? -15.740 -13.086 0.203 1.00 91.12 96 ASP A CA 1
ATOM 674 C C . ASP A 1 96 ? -15.807 -12.339 1.552 1.00 91.12 96 ASP A C 1
ATOM 676 O O . ASP A 1 96 ? -15.595 -12.939 2.606 1.00 91.12 96 ASP A O 1
ATOM 680 N N . GLY A 1 97 ? -16.126 -11.040 1.530 1.00 95.19 97 GLY A N 1
ATOM 681 C CA . GLY A 1 97 ? -16.176 -10.172 2.707 1.00 95.19 97 GLY A CA 1
ATOM 682 C C . GLY A 1 97 ? -14.833 -9.547 3.085 1.00 95.19 97 GLY A C 1
ATOM 683 O O . GLY A 1 97 ? -14.787 -8.795 4.056 1.00 95.19 97 GLY A O 1
ATOM 684 N N . GLY A 1 98 ? -13.759 -9.854 2.351 1.00 97.12 98 GLY A N 1
ATOM 685 C CA . GLY A 1 98 ? -12.475 -9.179 2.478 1.00 97.12 98 GLY A CA 1
ATOM 686 C C . GLY A 1 98 ? -12.441 -7.837 1.750 1.00 97.12 98 GLY A C 1
ATOM 687 O O . GLY A 1 98 ? -13.452 -7.341 1.240 1.00 97.12 98 GLY A O 1
ATOM 688 N N . TRP A 1 99 ? -11.244 -7.262 1.660 1.00 97.44 99 TRP A N 1
ATOM 689 C CA . TRP A 1 99 ? -11.020 -5.993 0.971 1.00 97.44 99 TRP A CA 1
ATOM 690 C C . TRP A 1 99 ? -9.769 -6.024 0.100 1.00 97.44 99 TRP A C 1
ATOM 692 O O . TRP A 1 99 ? -8.786 -6.700 0.401 1.00 97.44 99 TRP A O 1
ATOM 702 N N . THR A 1 100 ? -9.800 -5.241 -0.971 1.00 97.56 100 THR A N 1
ATOM 703 C CA . THR A 1 100 ? -8.652 -4.926 -1.820 1.00 97.56 100 THR A CA 1
ATOM 704 C C . THR A 1 100 ? -8.324 -3.449 -1.659 1.00 97.56 100 THR A C 1
ATOM 706 O O . THR A 1 100 ? -9.176 -2.588 -1.861 1.00 97.56 100 THR A O 1
ATOM 709 N N . LEU A 1 101 ? -7.093 -3.155 -1.268 1.00 97.06 101 LEU A N 1
ATOM 710 C CA . LEU A 1 101 ? -6.571 -1.823 -1.008 1.00 97.06 101 LEU A CA 1
ATOM 711 C C . LEU A 1 101 ? -5.597 -1.488 -2.137 1.00 97.06 101 LEU A C 1
ATOM 713 O O . LEU A 1 101 ? -4.601 -2.184 -2.303 1.00 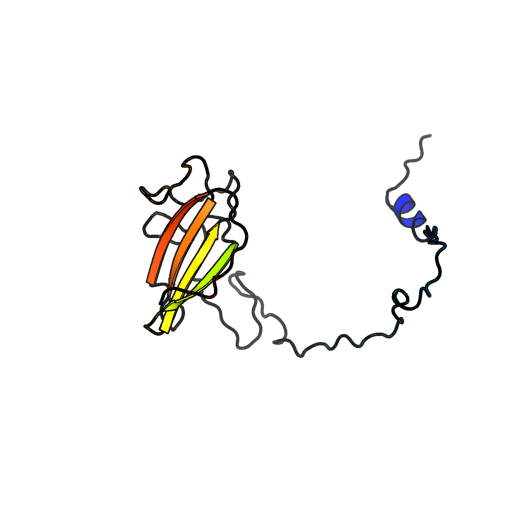97.06 101 LEU A O 1
ATOM 717 N N . VAL A 1 102 ? -5.867 -0.444 -2.913 1.00 97.69 102 VAL A N 1
ATOM 718 C CA . VAL A 1 102 ? -4.935 0.086 -3.918 1.00 97.69 102 VAL A CA 1
ATOM 719 C C . VAL A 1 102 ? -4.313 1.344 -3.340 1.00 97.69 102 VAL A C 1
ATOM 721 O O . VAL A 1 102 ? -5.032 2.311 -3.106 1.00 97.69 102 VAL A O 1
ATOM 724 N N . THR A 1 103 ? -3.012 1.302 -3.079 1.00 97.75 103 THR A N 1
ATOM 725 C CA . THR A 1 103 ? -2.250 2.325 -2.353 1.00 97.75 103 THR A CA 1
ATOM 726 C C . THR A 1 103 ? -1.311 3.016 -3.316 1.00 97.75 103 THR A C 1
ATOM 728 O O . THR A 1 103 ? -0.541 2.341 -3.999 1.00 97.75 103 THR A O 1
ATOM 731 N N . ASN A 1 104 ? -1.366 4.338 -3.367 1.00 98.25 104 ASN A N 1
ATOM 732 C CA . ASN A 1 104 ? -0.383 5.133 -4.080 1.00 98.25 104 ASN A CA 1
ATOM 733 C C . ASN A 1 104 ? 0.943 5.204 -3.322 1.00 98.25 104 ASN A C 1
ATOM 735 O O . ASN A 1 104 ? 0.965 5.064 -2.101 1.00 98.25 104 ASN A O 1
ATOM 739 N N . HIS A 1 105 ? 2.017 5.476 -4.055 1.00 98.12 105 HIS A N 1
ATOM 740 C CA . HIS A 1 105 ? 3.335 5.753 -3.498 1.00 98.12 105 HIS A CA 1
ATOM 741 C C . HIS A 1 105 ? 3.843 7.105 -4.000 1.00 98.12 105 HIS A C 1
ATOM 743 O O . HIS A 1 105 ? 4.130 7.251 -5.195 1.00 98.12 105 HIS A O 1
ATOM 749 N N . GLU A 1 106 ? 3.932 8.079 -3.092 1.00 97.44 106 GLU A N 1
ATOM 750 C CA . GLU A 1 106 ? 4.348 9.460 -3.364 1.00 97.44 106 GLU A CA 1
ATOM 751 C C . GLU A 1 106 ? 5.879 9.575 -3.410 1.00 97.44 106 GLU A C 1
ATOM 753 O O . GLU A 1 106 ? 6.467 10.434 -2.777 1.00 97.44 106 GLU A O 1
ATOM 758 N N . ASN A 1 107 ? 6.522 8.676 -4.157 1.00 97.31 107 ASN A N 1
ATOM 759 C CA . ASN A 1 107 ? 7.968 8.704 -4.332 1.00 97.31 107 ASN A CA 1
ATOM 760 C C . ASN A 1 107 ? 8.356 9.731 -5.412 1.00 97.31 107 ASN A C 1
ATOM 762 O O . ASN A 1 107 ? 7.796 9.672 -6.518 1.00 97.31 107 ASN A O 1
ATOM 766 N N . ASP A 1 108 ? 9.326 10.602 -5.126 1.00 89.88 108 ASP A N 1
ATOM 767 C CA . ASP A 1 108 ? 9.789 11.699 -5.989 1.00 89.88 108 ASP A CA 1
ATOM 768 C C . ASP A 1 108 ? 11.280 11.640 -6.396 1.00 89.88 108 ASP A C 1
ATOM 770 O O . ASP A 1 108 ? 11.760 12.483 -7.165 1.00 89.88 108 ASP A O 1
ATOM 774 N N . GLY A 1 109 ? 12.007 10.590 -5.995 1.00 85.44 109 GLY A N 1
ATOM 775 C CA . GLY A 1 109 ? 13.266 10.189 -6.637 1.00 85.44 109 GLY A CA 1
ATOM 776 C C . GLY A 1 109 ? 14.400 9.785 -5.700 1.00 85.44 109 GLY A C 1
ATOM 777 O O . GLY A 1 109 ? 15.375 9.186 -6.169 1.00 85.44 109 GLY A O 1
ATOM 778 N N . ASP A 1 110 ? 14.321 10.109 -4.411 1.00 89.94 110 ASP A N 1
ATOM 779 C CA . ASP A 1 110 ? 15.370 9.805 -3.430 1.00 89.94 110 ASP A CA 1
ATOM 780 C C . ASP A 1 110 ? 14.963 8.756 -2.383 1.00 89.94 110 ASP A C 1
ATOM 782 O O . ASP A 1 110 ? 15.786 8.344 -1.552 1.00 89.94 110 ASP A O 1
ATOM 786 N N . GLU A 1 111 ? 13.739 8.239 -2.475 1.00 95.81 111 GLU A N 1
ATOM 787 C CA . GLU A 1 111 ? 13.214 7.260 -1.546 1.00 95.81 111 GLU A CA 1
ATOM 788 C C . GLU A 1 111 ? 13.921 5.902 -1.686 1.00 95.81 111 GLU A C 1
ATOM 790 O O . GLU A 1 111 ? 14.172 5.401 -2.787 1.00 95.81 111 GLU A O 1
ATOM 795 N N . PRO A 1 112 ? 14.210 5.224 -0.562 1.00 96.56 112 PRO A N 1
ATOM 796 C CA . PRO A 1 112 ? 15.007 3.996 -0.569 1.00 96.56 112 PRO A CA 1
ATOM 797 C C . PRO A 1 112 ? 14.297 2.783 -1.188 1.00 96.56 112 PRO A C 1
ATOM 799 O O . PRO A 1 112 ? 14.956 1.796 -1.530 1.00 96.56 112 PRO A O 1
ATOM 802 N N . HIS A 1 113 ? 12.966 2.813 -1.291 1.00 97.94 113 HIS A N 1
ATOM 803 C CA . HIS A 1 113 ? 12.150 1.683 -1.726 1.00 97.94 113 HIS A CA 1
ATOM 804 C C . HIS A 1 113 ? 11.191 2.121 -2.843 1.00 97.94 113 HIS A C 1
ATOM 806 O O . HIS A 1 113 ? 10.023 2.402 -2.569 1.00 97.94 113 HIS A O 1
ATOM 812 N N . PRO A 1 114 ? 11.666 2.186 -4.100 1.00 97.56 114 PRO A N 1
ATOM 813 C CA . PRO A 1 114 ? 10.825 2.546 -5.235 1.00 97.56 114 PRO A CA 1
ATOM 814 C C . PRO A 1 114 ? 9.741 1.487 -5.472 1.00 97.56 114 PRO A C 1
ATOM 816 O O . PRO A 1 114 ? 9.884 0.331 -5.055 1.00 97.56 114 PRO A O 1
ATOM 819 N N . VAL A 1 115 ? 8.672 1.848 -6.185 1.00 98.12 115 VAL A N 1
ATOM 820 C CA . VAL A 1 115 ? 7.710 0.851 -6.673 1.00 98.12 115 VAL A CA 1
ATOM 821 C C . VAL A 1 115 ? 8.436 -0.098 -7.644 1.00 98.12 115 VAL A C 1
ATOM 823 O O . VAL A 1 115 ? 9.079 0.382 -8.580 1.00 98.12 115 VAL A O 1
ATOM 826 N N . PRO A 1 116 ? 8.379 -1.432 -7.445 1.00 97.44 116 PRO A N 1
ATOM 827 C CA . PRO A 1 116 ? 9.105 -2.378 -8.288 1.00 97.44 116 PRO A CA 1
ATOM 828 C C . PRO A 1 116 ? 8.767 -2.255 -9.778 1.00 97.44 116 PRO A C 1
ATOM 830 O O . PRO A 1 116 ? 7.598 -2.192 -10.159 1.00 97.44 116 PRO A O 1
ATOM 833 N N . VAL A 1 117 ? 9.796 -2.297 -10.628 1.00 96.81 117 VAL A N 1
ATOM 834 C CA . VAL A 1 117 ? 9.637 -2.377 -12.087 1.00 96.81 117 VAL A CA 1
ATOM 835 C C . VAL A 1 117 ? 9.145 -3.775 -12.456 1.00 96.81 117 VAL A C 1
ATOM 837 O O . VAL A 1 117 ? 9.881 -4.754 -12.336 1.00 96.81 117 VAL A O 1
ATOM 840 N N . VAL A 1 118 ? 7.904 -3.854 -12.932 1.00 97.56 118 VAL A N 1
ATOM 841 C CA . VAL A 1 118 ? 7.248 -5.097 -13.360 1.00 97.56 118 VAL A CA 1
ATOM 842 C C . VAL A 1 118 ? 6.896 -5.021 -14.846 1.00 97.56 118 VAL A C 1
ATOM 844 O O . VAL A 1 118 ? 6.313 -4.036 -15.317 1.00 97.56 118 VAL A O 1
ATOM 847 N N . GLU A 1 119 ? 7.259 -6.066 -15.596 1.00 96.44 119 GLU A N 1
ATOM 848 C CA . GLU A 1 119 ? 6.995 -6.161 -17.035 1.00 96.44 119 GLU A CA 1
ATOM 849 C C . GLU A 1 119 ? 5.487 -6.074 -17.311 1.00 96.44 119 GLU A C 1
ATOM 851 O O . GLU A 1 119 ? 4.678 -6.733 -16.663 1.00 96.44 119 GLU A O 1
ATOM 856 N N . GLY A 1 120 ? 5.097 -5.231 -18.268 1.00 97.12 120 GLY A N 1
ATOM 857 C CA . GLY A 1 120 ? 3.691 -5.020 -18.622 1.00 97.12 120 GLY A CA 1
ATOM 858 C C . GLY A 1 120 ? 2.904 -4.105 -17.675 1.00 97.12 120 GLY A C 1
ATOM 859 O O . GLY A 1 120 ? 1.799 -3.708 -18.036 1.00 97.12 120 GLY A O 1
ATOM 860 N N . LEU A 1 121 ? 3.465 -3.723 -16.520 1.00 97.75 121 LEU A N 1
ATOM 861 C CA . LEU A 1 121 ? 2.859 -2.774 -15.571 1.00 97.75 121 LEU A CA 1
ATOM 862 C C . LEU A 1 121 ? 3.641 -1.463 -15.431 1.00 97.75 121 LEU A C 1
ATOM 864 O O . LEU A 1 121 ? 3.143 -0.520 -14.820 1.00 97.75 121 LEU A O 1
ATOM 868 N N . THR A 1 122 ? 4.856 -1.398 -15.979 1.00 98.31 122 THR A N 1
ATOM 869 C CA . THR A 1 122 ? 5.713 -0.210 -15.893 1.00 98.31 122 THR A CA 1
ATOM 870 C C . THR A 1 122 ? 5.499 0.707 -17.090 1.00 98.31 122 THR A C 1
ATOM 872 O O . THR A 1 122 ? 5.693 0.285 -18.231 1.00 98.31 122 THR A O 1
ATOM 875 N N . TYR A 1 123 ? 5.132 1.962 -16.827 1.00 97.75 123 TYR A N 1
ATOM 876 C CA . TYR A 1 123 ? 5.026 2.996 -17.854 1.00 97.75 123 TYR A CA 1
ATOM 877 C C . TYR A 1 123 ? 6.399 3.598 -18.200 1.00 97.75 123 TYR A C 1
ATOM 879 O O . TYR A 1 123 ? 6.881 3.398 -19.315 1.00 97.75 123 TYR A O 1
ATOM 887 N N . ASP A 1 124 ? 7.052 4.276 -17.250 1.00 96.88 124 ASP A N 1
ATOM 888 C CA . ASP A 1 124 ? 8.416 4.804 -17.386 1.00 96.88 124 ASP A CA 1
ATOM 889 C C . ASP A 1 124 ? 9.348 4.176 -16.331 1.00 96.88 124 ASP A C 1
ATOM 891 O O . ASP A 1 124 ? 9.197 4.468 -15.149 1.00 96.88 124 ASP A O 1
ATOM 895 N N . PRO A 1 125 ? 10.336 3.342 -16.706 1.00 93.19 125 PRO A N 1
ATOM 896 C CA . PRO A 1 125 ? 11.243 2.714 -15.741 1.00 93.19 125 PRO A CA 1
ATOM 897 C C . PRO A 1 125 ? 12.178 3.703 -15.022 1.00 93.19 125 PRO A C 1
ATOM 899 O O . PRO A 1 125 ? 12.883 3.295 -14.101 1.00 93.19 125 PRO A O 1
ATOM 902 N N . GLY A 1 126 ? 12.241 4.966 -15.457 1.00 93.94 126 GLY A N 1
ATOM 903 C CA . GLY A 1 126 ? 12.965 6.031 -14.763 1.00 93.94 126 GLY A CA 1
ATOM 904 C C . GLY A 1 126 ? 12.176 6.686 -13.626 1.00 93.94 126 GLY A C 1
ATOM 905 O O . GLY A 1 126 ? 12.789 7.343 -12.789 1.00 93.94 126 GLY A O 1
ATOM 906 N N . ALA A 1 127 ? 10.853 6.509 -13.585 1.00 96.69 127 ALA A N 1
ATOM 907 C CA . ALA A 1 127 ? 9.997 7.010 -12.516 1.00 96.69 127 ALA A CA 1
ATOM 908 C C . ALA A 1 127 ? 9.794 5.932 -11.440 1.00 96.69 127 ALA A C 1
ATOM 910 O O . ALA A 1 127 ? 9.716 4.740 -11.747 1.00 96.69 127 ALA A O 1
ATOM 911 N N . ILE A 1 128 ? 9.723 6.347 -10.174 1.00 97.19 128 ILE A N 1
ATOM 912 C CA . ILE A 1 128 ? 9.798 5.425 -9.028 1.00 97.19 128 ILE A CA 1
ATOM 913 C C . ILE A 1 128 ? 8.536 5.368 -8.157 1.00 97.19 128 ILE A C 1
ATOM 915 O O . ILE A 1 128 ? 8.481 4.607 -7.182 1.00 97.19 128 ILE A O 1
ATOM 919 N N . GLY A 1 129 ? 7.526 6.157 -8.507 1.00 97.69 129 GLY A N 1
ATOM 920 C CA . GLY A 1 129 ? 6.179 6.071 -7.964 1.00 97.69 129 GLY A CA 1
ATOM 921 C C . GLY A 1 129 ? 5.346 4.994 -8.664 1.00 97.69 129 GLY A C 1
ATOM 922 O O . GLY A 1 129 ? 5.814 4.210 -9.499 1.00 97.69 129 GLY A O 1
ATOM 923 N N . GLY A 1 130 ? 4.072 4.942 -8.299 1.00 97.81 130 GLY A N 1
ATOM 924 C CA . GLY A 1 130 ? 3.144 3.921 -8.765 1.00 97.81 130 GLY A CA 1
ATOM 925 C C . GLY A 1 130 ? 2.086 3.592 -7.727 1.00 97.81 130 GLY A C 1
ATOM 926 O O . GLY A 1 130 ? 1.797 4.382 -6.825 1.00 97.81 130 GLY A O 1
ATOM 927 N N . THR A 1 131 ? 1.519 2.395 -7.854 1.00 98.38 131 THR A N 1
ATOM 928 C CA . THR A 1 131 ? 0.564 1.842 -6.899 1.00 98.38 131 THR A CA 1
ATOM 929 C C . THR A 1 131 ? 0.909 0.405 -6.531 1.00 98.38 131 THR A C 1
ATOM 931 O O . THR A 1 131 ? 1.322 -0.394 -7.376 1.00 98.38 131 THR A O 1
ATOM 934 N N . SER A 1 132 ? 0.673 0.049 -5.269 1.00 98.12 132 SER A N 1
ATOM 935 C CA . SER A 1 132 ? 0.641 -1.341 -4.814 1.00 98.12 132 SER A CA 1
ATOM 936 C C . SER A 1 132 ? -0.777 -1.752 -4.433 1.00 98.12 132 SER A C 1
ATOM 938 O O . SER A 1 132 ? -1.602 -0.937 -4.016 1.00 98.12 132 SER A O 1
ATOM 940 N N . THR A 1 133 ? -1.083 -3.033 -4.592 1.00 98.38 133 THR A N 1
ATOM 941 C CA . THR A 1 133 ? -2.358 -3.623 -4.199 1.00 98.38 133 THR A CA 1
ATOM 942 C C . THR A 1 133 ? -2.144 -4.585 -3.046 1.00 98.38 133 THR A C 1
ATOM 944 O O . THR A 1 133 ? -1.297 -5.467 -3.130 1.00 98.38 133 THR A O 1
ATOM 947 N N . ILE A 1 134 ? -2.926 -4.427 -1.979 1.00 98.38 134 ILE A N 1
ATOM 948 C CA . ILE A 1 134 ? -2.954 -5.304 -0.808 1.00 98.38 134 ILE A CA 1
ATOM 949 C C . ILE A 1 134 ? -4.340 -5.937 -0.741 1.00 98.38 134 ILE A C 1
ATOM 951 O O . ILE A 1 134 ? -5.344 -5.230 -0.723 1.00 98.38 134 ILE A O 1
ATOM 955 N N . THR A 1 135 ? -4.416 -7.260 -0.668 1.00 98.19 135 THR A N 1
ATOM 956 C CA . THR A 1 135 ? -5.675 -7.954 -0.371 1.00 98.19 135 THR A CA 1
ATOM 957 C C . THR A 1 135 ? -5.683 -8.390 1.085 1.00 98.19 135 THR A C 1
ATOM 959 O O . THR A 1 135 ? -4.659 -8.818 1.623 1.00 98.19 135 THR A O 1
ATOM 962 N N . VAL A 1 136 ? -6.831 -8.265 1.739 1.00 98.19 136 VAL A N 1
ATOM 963 C CA . VAL A 1 136 ? -7.038 -8.648 3.136 1.00 98.19 136 VAL A CA 1
ATOM 964 C C . VAL A 1 136 ? -8.310 -9.476 3.283 1.00 98.19 136 VAL A C 1
ATOM 966 O O . VAL A 1 136 ? -9.266 -9.307 2.526 1.00 98.19 136 VAL A O 1
ATOM 969 N N . ASP A 1 137 ? -8.322 -10.363 4.272 1.00 97.38 137 ASP A N 1
ATOM 970 C CA . ASP A 1 137 ? -9.502 -11.140 4.649 1.00 97.38 137 ASP A CA 1
ATOM 971 C C . ASP A 1 137 ? -10.536 -10.283 5.424 1.00 97.38 137 ASP A C 1
ATOM 973 O O . ASP A 1 137 ? -10.257 -9.119 5.738 1.00 97.38 137 ASP A O 1
ATOM 977 N N . PRO A 1 138 ? -11.721 -10.827 5.775 1.00 97.12 138 PRO A N 1
ATOM 978 C CA . PRO A 1 138 ? -12.762 -10.080 6.492 1.00 97.12 138 PRO A CA 1
ATOM 979 C C . PRO A 1 138 ? -12.375 -9.575 7.890 1.00 97.12 138 PRO A C 1
ATOM 981 O O . PRO A 1 138 ? -13.125 -8.805 8.489 1.00 97.12 138 PRO A O 1
ATOM 984 N N . VAL A 1 139 ? -11.240 -10.014 8.447 1.00 95.62 139 VAL A N 1
ATOM 985 C CA . VAL A 1 139 ? -10.711 -9.521 9.730 1.00 95.62 139 VAL A CA 1
ATOM 986 C C . VAL A 1 139 ? -9.487 -8.617 9.545 1.00 95.62 139 VAL A C 1
ATOM 988 O O . VAL A 1 139 ? -8.852 -8.228 10.522 1.00 95.62 139 VAL A O 1
ATOM 991 N N . GLY A 1 140 ? -9.168 -8.243 8.302 1.00 94.12 140 GLY A N 1
ATOM 992 C CA . GLY A 1 140 ? -8.091 -7.317 7.958 1.00 94.12 140 GLY A CA 1
ATOM 993 C C . GLY A 1 140 ? -6.711 -7.966 7.852 1.00 94.12 140 GLY A C 1
ATOM 994 O O . GLY A 1 140 ? -5.712 -7.256 7.726 1.00 94.12 140 GLY A O 1
ATOM 995 N N . LYS A 1 141 ? -6.607 -9.300 7.905 1.00 96.06 141 LYS A N 1
ATOM 996 C CA . LYS A 1 141 ? -5.334 -10.011 7.733 1.00 96.06 141 LYS A CA 1
ATOM 997 C C . LYS A 1 141 ? -4.911 -9.981 6.271 1.00 96.06 141 LYS A C 1
ATOM 999 O O . LYS A 1 141 ? -5.657 -10.416 5.401 1.00 96.06 141 LYS A O 1
ATOM 1004 N N . ARG A 1 142 ? -3.679 -9.530 6.013 1.00 97.12 142 ARG A N 1
ATOM 1005 C CA . ARG A 1 142 ? -3.080 -9.512 4.671 1.00 97.12 142 ARG A CA 1
ATOM 1006 C C . ARG A 1 142 ? -3.017 -10.920 4.071 1.00 97.12 142 ARG A C 1
ATOM 1008 O O . ARG A 1 142 ? -2.486 -11.839 4.698 1.00 97.12 142 ARG A O 1
ATOM 1015 N N . LEU A 1 143 ? -3.539 -11.051 2.855 1.00 97.06 143 LEU A N 1
ATOM 1016 C CA . LEU A 1 143 ? -3.563 -12.271 2.051 1.00 97.06 143 LEU A CA 1
ATOM 1017 C C . LEU A 1 143 ? -2.494 -12.242 0.955 1.00 97.06 143 LEU A C 1
ATOM 1019 O O . LEU A 1 143 ? -1.746 -13.206 0.823 1.00 97.06 143 LEU A O 1
ATOM 1023 N N . ALA A 1 144 ? -2.392 -11.136 0.219 1.00 97.62 144 ALA A N 1
ATOM 1024 C CA . ALA A 1 144 ? -1.381 -10.922 -0.815 1.00 97.62 144 ALA A CA 1
ATOM 1025 C C . ALA A 1 144 ? -1.037 -9.435 -0.946 1.00 97.62 144 ALA A C 1
ATOM 1027 O O . ALA A 1 144 ? -1.819 -8.572 -0.531 1.00 97.62 144 ALA A O 1
ATOM 1028 N N . GLN A 1 145 ? 0.123 -9.146 -1.535 1.00 98.38 145 GLN A N 1
ATOM 1029 C CA . GLN A 1 145 ? 0.528 -7.788 -1.865 1.00 98.38 145 GLN A CA 1
ATOM 1030 C C . GLN A 1 145 ? 1.446 -7.768 -3.087 1.00 98.38 145 GLN A C 1
ATOM 1032 O O . GLN A 1 145 ? 2.451 -8.470 -3.091 1.00 98.38 145 GLN A O 1
ATOM 1037 N N . TYR A 1 146 ? 1.136 -6.929 -4.073 1.00 98.56 146 TYR A N 1
ATOM 1038 C CA . TYR A 1 146 ? 1.844 -6.864 -5.358 1.00 98.56 146 TYR A CA 1
ATOM 1039 C C . TYR A 1 146 ? 1.784 -5.457 -5.970 1.00 98.56 146 TYR A C 1
ATOM 1041 O O . TYR A 1 146 ? 0.995 -4.613 -5.538 1.00 98.56 146 TYR A O 1
ATOM 1049 N N . THR A 1 147 ? 2.613 -5.187 -6.972 1.00 98.56 147 THR A N 1
ATOM 1050 C CA . THR A 1 147 ? 2.602 -3.942 -7.752 1.00 98.56 147 THR A CA 1
ATOM 1051 C C . THR A 1 147 ? 1.433 -3.941 -8.736 1.00 98.56 147 THR A C 1
ATOM 1053 O O . THR A 1 147 ? 1.263 -4.886 -9.500 1.00 98.56 147 THR A O 1
ATOM 1056 N N . SER A 1 148 ? 0.627 -2.876 -8.758 1.00 97.88 148 SER A N 1
ATOM 1057 C CA . SER A 1 148 ? -0.507 -2.739 -9.692 1.00 97.88 148 SER A CA 1
ATOM 1058 C C . SER A 1 148 ? -0.281 -1.723 -10.811 1.00 97.88 148 SER A C 1
ATOM 1060 O O . SER A 1 148 ? -0.888 -1.852 -11.873 1.00 97.88 148 SER A O 1
ATOM 1062 N N . LEU A 1 149 ? 0.610 -0.755 -10.606 1.00 98.00 149 LEU A N 1
ATOM 1063 C CA . LEU A 1 149 ? 1.086 0.185 -11.619 1.00 98.00 149 LEU A CA 1
ATOM 1064 C C . LEU A 1 149 ? 2.476 0.661 -11.199 1.00 98.00 149 LEU A C 1
ATOM 1066 O O . LEU A 1 149 ? 2.666 1.012 -10.038 1.00 98.00 149 LEU A O 1
ATOM 1070 N N . ALA A 1 150 ? 3.427 0.698 -12.126 1.00 98.12 150 ALA A N 1
ATOM 1071 C CA . ALA A 1 150 ? 4.775 1.194 -11.872 1.00 98.12 150 ALA A CA 1
ATOM 1072 C C . ALA A 1 150 ? 5.186 2.226 -12.920 1.00 98.12 150 ALA A C 1
ATOM 1074 O O . ALA A 1 150 ? 4.593 2.327 -14.000 1.00 98.12 150 ALA A O 1
ATOM 1075 N N . GLY A 1 151 ? 6.241 2.975 -12.619 1.00 97.31 151 GLY A N 1
ATOM 1076 C CA . GLY A 1 151 ? 6.791 3.943 -13.557 1.00 97.31 151 GLY A CA 1
ATOM 1077 C C . GLY A 1 151 ? 5.896 5.161 -13.753 1.00 97.31 151 GLY A C 1
ATOM 1078 O O . GLY A 1 151 ? 5.807 5.698 -14.857 1.00 97.31 151 GLY A O 1
ATOM 1079 N N . THR A 1 152 ? 5.200 5.560 -12.691 1.00 96.94 152 THR A N 1
ATOM 1080 C CA . THR A 1 152 ? 4.602 6.891 -12.557 1.00 96.94 152 THR A CA 1
ATOM 1081 C C . THR A 1 152 ? 5.339 7.653 -11.462 1.00 96.94 152 THR A C 1
ATOM 1083 O O . THR A 1 152 ? 6.220 7.097 -10.815 1.00 96.94 152 THR A O 1
ATOM 1086 N N . ASP A 1 153 ? 5.035 8.930 -11.284 1.00 96.00 153 ASP A N 1
ATOM 1087 C CA . ASP A 1 153 ? 5.818 9.819 -10.428 1.00 96.00 153 ASP A CA 1
ATOM 1088 C C . ASP A 1 153 ? 4.927 10.476 -9.376 1.00 96.00 153 ASP A C 1
ATOM 1090 O O . ASP A 1 153 ? 3.815 10.908 -9.709 1.00 96.00 153 ASP A O 1
ATOM 1094 N N . ASN A 1 154 ? 5.414 10.535 -8.133 1.00 96.50 154 ASN A N 1
ATOM 1095 C CA . ASN A 1 154 ? 4.813 11.287 -7.034 1.00 96.50 154 ASN A CA 1
ATOM 1096 C C . ASN A 1 154 ? 3.288 11.068 -6.899 1.00 96.50 154 ASN A C 1
ATOM 1098 O O . ASN A 1 154 ? 2.478 12.007 -6.909 1.00 96.50 154 ASN A O 1
ATOM 1102 N N . ASN A 1 155 ? 2.863 9.801 -6.834 1.00 97.25 155 ASN A N 1
ATOM 1103 C CA . ASN A 1 155 ? 1.454 9.451 -6.684 1.00 97.25 155 ASN A CA 1
ATOM 1104 C C . ASN A 1 155 ? 0.987 9.796 -5.260 1.00 97.25 155 ASN A C 1
ATOM 1106 O O . ASN A 1 155 ? 1.218 9.039 -4.332 1.00 97.25 155 ASN A O 1
ATOM 1110 N N . CYS A 1 156 ? 0.295 10.921 -5.110 1.00 94.12 156 CYS A N 1
ATOM 1111 C CA . CYS A 1 156 ? -0.200 11.414 -3.823 1.00 94.12 156 CYS A CA 1
ATOM 1112 C C . CYS A 1 156 ? -1.566 10.788 -3.463 1.00 94.12 156 CYS A C 1
ATOM 1114 O O . CYS A 1 156 ? -1.684 9.650 -3.013 1.00 94.12 156 CYS A O 1
ATOM 1116 N N . ALA A 1 157 ? -2.661 11.485 -3.764 1.00 91.69 157 ALA A N 1
ATOM 1117 C CA . ALA A 1 157 ? -4.019 11.061 -3.438 1.00 91.69 157 ALA A CA 1
ATOM 1118 C C . ALA A 1 157 ? -4.688 10.196 -4.526 1.00 91.69 157 ALA A C 1
ATOM 1120 O O . ALA A 1 157 ? -4.195 10.026 -5.640 1.00 91.69 157 ALA A O 1
ATOM 1121 N N . GLY A 1 158 ? -5.886 9.691 -4.233 1.00 84.44 158 GLY A N 1
ATOM 1122 C CA . GLY A 1 158 ? -6.671 8.900 -5.177 1.00 84.44 158 GLY A CA 1
ATOM 1123 C C . GLY A 1 158 ? -8.167 8.964 -4.898 1.00 84.44 158 GLY A C 1
ATOM 1124 O O . GLY A 1 158 ? -8.621 9.594 -3.942 1.00 84.44 158 GLY A O 1
ATOM 1125 N N . GLY A 1 159 ? -8.950 8.311 -5.754 1.00 83.12 159 GLY A N 1
ATOM 1126 C CA . GLY A 1 159 ? -10.399 8.249 -5.615 1.00 83.12 159 GLY A CA 1
ATOM 1127 C C . GLY A 1 159 ? -10.978 6.991 -6.244 1.00 83.12 159 GLY A C 1
ATOM 1128 O O . GLY A 1 159 ? -10.526 6.531 -7.291 1.00 83.12 159 GLY A O 1
ATOM 1129 N N . ILE A 1 160 ? -12.004 6.445 -5.597 1.00 88.62 160 ILE A N 1
ATOM 1130 C CA . ILE A 1 160 ? -12.759 5.302 -6.107 1.00 88.62 160 ILE A CA 1
ATOM 1131 C C . ILE A 1 160 ? -13.810 5.822 -7.088 1.00 88.62 160 ILE A C 1
ATOM 1133 O O . ILE A 1 160 ? -14.573 6.737 -6.768 1.00 88.62 160 ILE A O 1
ATOM 1137 N N . THR A 1 161 ? -13.871 5.242 -8.284 1.00 85.25 161 THR A N 1
ATOM 1138 C CA . THR A 1 161 ? -14.916 5.574 -9.257 1.00 85.25 161 THR A CA 1
ATOM 1139 C C . THR A 1 161 ? -16.241 4.885 -8.892 1.00 85.25 161 THR A C 1
ATOM 1141 O O . THR A 1 161 ? -16.240 3.766 -8.378 1.00 85.25 161 THR A O 1
ATOM 1144 N N . PRO A 1 162 ? -17.404 5.516 -9.150 1.00 84.19 162 PRO A N 1
ATOM 1145 C CA . PRO A 1 162 ? -18.699 5.001 -8.692 1.00 84.19 162 PRO A CA 1
ATOM 1146 C C . PRO A 1 162 ? -19.212 3.776 -9.464 1.00 84.19 162 PRO A C 1
ATOM 1148 O O . PRO A 1 162 ? -20.230 3.206 -9.085 1.00 84.19 162 PRO A O 1
ATOM 1151 N N . TRP A 1 163 ? -18.545 3.366 -10.542 1.00 81.50 163 TRP A N 1
ATOM 1152 C CA . TRP A 1 163 ? -18.929 2.208 -11.358 1.00 81.50 163 TRP A CA 1
ATOM 1153 C C . TRP A 1 163 ? -18.068 0.972 -11.080 1.00 81.50 163 TRP A C 1
ATOM 1155 O O . TRP A 1 163 ? -17.930 0.142 -11.975 1.00 81.50 163 TRP A O 1
ATOM 1165 N N . ALA A 1 164 ? -17.478 0.879 -9.877 1.00 62.25 164 ALA A N 1
ATOM 1166 C CA . ALA A 1 164 ? -16.625 -0.222 -9.425 1.00 62.25 164 ALA A CA 1
ATOM 1167 C C . ALA A 1 164 ? -17.019 -1.564 -10.074 1.00 62.25 164 ALA A C 1
ATOM 1169 O O . ALA A 1 164 ? -18.158 -2.015 -9.940 1.00 62.25 164 ALA A O 1
ATOM 1170 N N . HIS A 1 165 ? -16.095 -2.154 -10.836 1.00 57.31 165 HIS A N 1
ATOM 1171 C CA . HIS A 1 165 ? -16.321 -3.438 -11.489 1.00 57.31 165 HIS A CA 1
ATOM 1172 C C . HIS A 1 165 ? -16.407 -4.518 -10.404 1.00 57.31 165 HIS A C 1
ATOM 1174 O O . HIS A 1 165 ? -15.430 -4.743 -9.692 1.00 57.31 165 HIS A O 1
ATOM 1180 N N . GLY A 1 166 ? -17.602 -5.093 -10.244 1.00 47.62 166 GLY A N 1
ATOM 1181 C CA . GLY A 1 166 ? -17.853 -6.263 -9.399 1.00 47.62 166 GLY A CA 1
ATOM 1182 C C . GLY A 1 166 ? -17.423 -7.563 -10.056 1.00 47.62 166 GLY A C 1
ATOM 1183 O O . GLY A 1 166 ? -17.353 -7.598 -11.307 1.00 47.62 166 GLY A O 1
#

InterPro domains:
  IPR006311 Twin-arginine translocation pathway, signal sequence [PS51318] (1-45)
  IPR008557 Alkaline phosphatase PhoX [PF05787] (46-163)
  IPR019546 Twin-arginine translocation pathway, signal sequence, bacterial/archaeal [TIGR01409] (5-35)

Sequence (166 aa):
MNARVSRRTFLGGAAAAGLGVTFAGCGSLEPFSRPSGVSSIRTAAGYGPLIPDPEGILALPEGFSYQLVARSGETTTDDGVHPSDPDGMGVFANGDGGWTLVTNHENDGDEPHPVPVVEGLTYDPGAIGGTSTITVDPVGKRLAQYTSLAGTDNNCAGGITPWAHG